Protein AF-A0A1A9I4U6-F1 (afdb_monomer_lite)

Structure (mmCIF, N/CA/C/O backbone):
data_AF-A0A1A9I4U6-F1
#
_entry.id   AF-A0A1A9I4U6-F1
#
loop_
_atom_site.group_PDB
_atom_site.id
_atom_site.type_symbol
_atom_site.label_atom_id
_atom_site.label_alt_id
_atom_site.label_comp_id
_atom_site.label_asym_id
_atom_site.label_entity_id
_atom_site.label_seq_id
_atom_site.pdbx_PDB_ins_code
_atom_site.Cartn_x
_atom_site.Cartn_y
_atom_site.Cartn_z
_atom_site.occupancy
_atom_site.B_iso_or_equiv
_atom_site.auth_seq_id
_atom_site.auth_comp_id
_atom_site.auth_asym_id
_atom_site.auth_atom_id
_atom_site.pdbx_PDB_model_num
ATOM 1 N N . MET A 1 1 ? 13.965 2.503 9.631 1.00 50.03 1 MET A N 1
ATOM 2 C CA . MET A 1 1 ? 12.720 1.796 9.249 1.00 50.03 1 MET A CA 1
ATOM 3 C C . MET A 1 1 ? 13.056 0.807 8.155 1.00 50.03 1 MET A C 1
ATOM 5 O O . MET A 1 1 ? 13.895 1.138 7.327 1.00 50.03 1 MET A O 1
ATOM 9 N N . ARG A 1 2 ? 12.484 -0.400 8.198 1.00 69.44 2 ARG A N 1
ATOM 10 C CA . ARG A 1 2 ? 12.848 -1.511 7.299 1.00 69.44 2 ARG A CA 1
ATOM 11 C C . ARG A 1 2 ? 12.410 -1.275 5.849 1.00 69.44 2 ARG A C 1
ATOM 13 O O . ARG A 1 2 ? 12.946 -1.911 4.957 1.00 69.44 2 ARG A O 1
ATOM 20 N N . GLU A 1 3 ? 11.491 -0.344 5.620 1.00 74.50 3 GLU A N 1
ATOM 21 C CA . GLU A 1 3 ? 10.859 -0.097 4.323 1.00 74.50 3 GLU A CA 1
ATOM 22 C C . GLU A 1 3 ? 11.519 1.031 3.512 1.00 74.50 3 GLU A C 1
ATOM 24 O O . GLU A 1 3 ? 11.165 1.230 2.357 1.00 74.50 3 GLU A O 1
ATOM 29 N N . GLY A 1 4 ? 12.433 1.814 4.102 1.00 86.38 4 GLY A N 1
ATOM 30 C CA . GLY A 1 4 ? 13.054 2.968 3.429 1.00 86.38 4 GLY A CA 1
ATOM 31 C C . GLY A 1 4 ? 12.103 4.142 3.129 1.00 86.38 4 GLY A C 1
ATOM 32 O O . GLY A 1 4 ? 12.479 5.070 2.421 1.00 86.38 4 GLY A O 1
ATOM 33 N N . ILE A 1 5 ? 10.879 4.128 3.671 1.00 87.25 5 ILE A N 1
ATOM 34 C CA . ILE A 1 5 ? 9.847 5.157 3.468 1.00 87.25 5 ILE A CA 1
ATOM 35 C C . ILE A 1 5 ? 9.658 5.950 4.767 1.00 87.25 5 ILE A C 1
ATOM 37 O O . ILE A 1 5 ? 9.568 5.369 5.848 1.00 87.25 5 ILE A O 1
ATOM 41 N N . ALA A 1 6 ? 9.568 7.279 4.670 1.00 91.81 6 ALA A N 1
A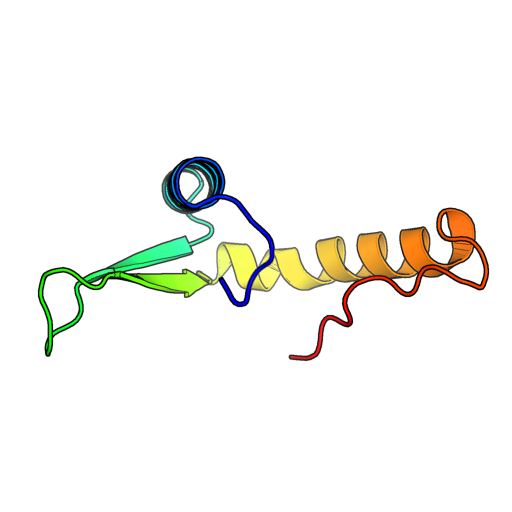TOM 42 C CA . ALA A 1 6 ? 9.247 8.132 5.814 1.00 91.81 6 ALA A CA 1
ATOM 43 C C . ALA A 1 6 ? 7.852 7.808 6.386 1.00 91.81 6 ALA A C 1
ATOM 45 O O . ALA A 1 6 ? 6.897 7.602 5.635 1.00 91.81 6 ALA A O 1
ATOM 46 N N . THR A 1 7 ? 7.709 7.807 7.715 1.00 90.06 7 THR A N 1
ATOM 47 C CA . THR A 1 7 ? 6.489 7.361 8.417 1.00 90.06 7 THR A CA 1
ATOM 48 C C . THR A 1 7 ? 5.220 8.074 7.956 1.00 90.06 7 THR A C 1
ATOM 50 O O . THR A 1 7 ? 4.178 7.446 7.790 1.00 90.06 7 THR A O 1
ATOM 53 N N . ASN A 1 8 ? 5.299 9.388 7.737 1.00 92.44 8 ASN A N 1
ATOM 54 C CA . ASN A 1 8 ? 4.174 10.205 7.282 1.00 92.44 8 ASN A CA 1
ATOM 55 C C . ASN A 1 8 ? 3.745 9.838 5.853 1.00 92.44 8 ASN A C 1
ATOM 57 O O . ASN A 1 8 ? 2.553 9.708 5.585 1.00 92.44 8 ASN A O 1
ATOM 61 N N . ILE A 1 9 ? 4.711 9.612 4.959 1.00 95.06 9 ILE A N 1
ATOM 62 C CA . ILE A 1 9 ? 4.460 9.179 3.581 1.00 95.06 9 ILE A CA 1
ATOM 63 C C . ILE A 1 9 ? 3.874 7.769 3.559 1.00 95.06 9 ILE A C 1
ATOM 65 O O . ILE A 1 9 ? 2.931 7.504 2.814 1.00 95.06 9 ILE A O 1
ATOM 69 N N . LEU A 1 10 ? 4.393 6.867 4.391 1.00 93.69 10 LEU A N 1
ATOM 70 C CA . LEU A 1 10 ? 3.850 5.520 4.519 1.00 93.69 10 LEU A CA 1
ATOM 71 C C . LEU A 1 10 ? 2.398 5.554 5.014 1.00 93.69 10 LEU A C 1
ATOM 73 O O . LEU A 1 10 ? 1.539 4.907 4.419 1.00 93.69 10 LEU A O 1
ATOM 77 N N . ALA A 1 11 ? 2.108 6.337 6.055 1.00 93.75 11 ALA A N 1
ATOM 78 C CA . ALA A 1 11 ? 0.759 6.474 6.598 1.00 93.75 11 ALA A CA 1
ATOM 79 C C . ALA A 1 11 ? -0.236 7.025 5.559 1.00 93.75 11 ALA A C 1
ATOM 81 O O . ALA A 1 11 ? -1.328 6.473 5.415 1.00 93.75 11 ALA A O 1
ATOM 82 N N . ASP A 1 12 ? 0.152 8.053 4.796 1.00 96.44 12 ASP A N 1
ATOM 83 C CA . ASP A 1 12 ? -0.664 8.606 3.706 1.00 96.44 12 ASP A CA 1
ATOM 84 C C . ASP A 1 12 ? -0.949 7.558 2.615 1.00 96.44 12 ASP A C 1
ATOM 86 O O . ASP A 1 12 ? -2.102 7.342 2.233 1.00 96.44 12 ASP A O 1
ATOM 90 N N . ARG A 1 13 ? 0.081 6.831 2.160 1.00 96.31 13 ARG A N 1
ATOM 91 C CA . ARG A 1 13 ? -0.062 5.782 1.135 1.00 96.31 13 ARG A CA 1
ATOM 92 C C . ARG A 1 13 ? -0.942 4.624 1.606 1.00 96.31 13 ARG A C 1
ATOM 94 O O . ARG A 1 13 ? -1.823 4.194 0.863 1.00 96.31 13 ARG A O 1
ATOM 101 N N . LEU A 1 14 ? -0.761 4.151 2.840 1.00 96.19 14 LEU A N 1
ATOM 102 C CA . LEU A 1 14 ? -1.617 3.117 3.433 1.00 96.19 14 LEU A CA 1
ATOM 103 C C . LEU A 1 14 ? -3.071 3.591 3.552 1.00 96.19 14 LEU A C 1
ATOM 105 O O . LEU A 1 14 ? -3.993 2.823 3.267 1.00 96.19 14 LEU A O 1
ATOM 109 N N . GLY A 1 15 ? -3.285 4.861 3.910 1.00 96.62 15 GLY A N 1
ATOM 110 C CA . GLY A 1 15 ? -4.607 5.486 3.936 1.00 96.62 15 GLY A CA 1
ATOM 111 C C . GLY A 1 15 ? -5.281 5.482 2.564 1.00 96.62 15 GLY A C 1
ATOM 112 O O . GLY A 1 15 ? -6.429 5.049 2.447 1.00 96.62 15 GLY A O 1
ATOM 113 N 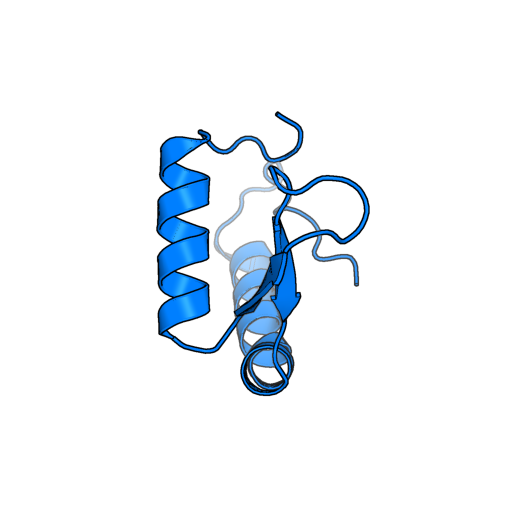N . LYS A 1 16 ? -4.554 5.877 1.512 1.00 97.44 16 LYS A N 1
ATOM 114 C CA . LYS A 1 16 ? -5.040 5.858 0.120 1.00 97.44 16 LYS A CA 1
ATOM 115 C C . LYS A 1 16 ? -5.402 4.448 -0.345 1.00 97.44 16 LYS A C 1
ATOM 117 O O . LYS A 1 16 ? -6.518 4.228 -0.802 1.00 97.44 16 LYS A O 1
ATOM 122 N N . LEU A 1 17 ? -4.512 3.475 -0.157 1.00 97.06 17 LEU A N 1
ATOM 123 C CA . LEU A 1 17 ? -4.766 2.083 -0.551 1.00 97.06 17 LEU A CA 1
ATOM 124 C C . LEU A 1 17 ? -5.949 1.461 0.208 1.00 97.06 17 LEU A C 1
ATOM 126 O O . LEU A 1 17 ? -6.717 0.682 -0.360 1.00 97.06 17 LEU A O 1
ATOM 130 N N . THR A 1 18 ? -6.134 1.829 1.477 1.00 97.69 18 THR A N 1
ATOM 131 C CA . THR A 1 18 ? -7.300 1.401 2.264 1.00 97.69 18 THR A CA 1
ATOM 132 C C . THR A 1 18 ? -8.588 2.045 1.740 1.00 97.69 18 THR A C 1
ATOM 134 O O . THR A 1 18 ? -9.593 1.355 1.577 1.00 97.69 18 THR A O 1
ATOM 137 N N . LYS A 1 19 ? -8.564 3.348 1.415 1.00 97.69 19 LYS A N 1
ATOM 138 C CA . LYS A 1 19 ? -9.709 4.080 0.841 1.00 97.69 19 LYS A CA 1
ATOM 139 C C . LYS A 1 19 ? -10.172 3.467 -0.485 1.00 97.69 19 LYS A C 1
ATOM 141 O O . LYS A 1 19 ? -11.370 3.287 -0.686 1.00 97.69 19 LYS A O 1
ATOM 146 N N . GLU A 1 20 ? -9.230 3.064 -1.334 1.00 97.38 20 GLU A N 1
ATOM 147 C CA . GLU A 1 20 ? -9.507 2.410 -2.622 1.00 97.38 20 GLU A CA 1
ATOM 148 C C . GLU A 1 20 ? -9.897 0.924 -2.503 1.00 97.38 20 GLU A C 1
ATOM 150 O O . GLU A 1 20 ? -10.101 0.239 -3.514 1.00 97.38 20 GLU A O 1
ATOM 155 N N . LYS A 1 21 ? -10.041 0.413 -1.271 1.00 96.94 21 LYS A N 1
ATOM 156 C CA . LYS A 1 21 ? -10.389 -0.980 -0.946 1.00 96.94 21 LYS A CA 1
ATOM 157 C C . LYS A 1 21 ? -9.370 -2.006 -1.453 1.00 96.94 21 LYS A C 1
ATOM 159 O O . LYS A 1 21 ? -9.726 -3.159 -1.691 1.00 96.94 21 LYS A O 1
ATOM 164 N N . LEU A 1 22 ? -8.112 -1.598 -1.615 1.00 97.31 22 LEU A N 1
ATOM 165 C CA . LEU A 1 22 ? -7.000 -2.497 -1.940 1.00 97.31 22 LEU A CA 1
ATOM 166 C C . LEU A 1 22 ? -6.409 -3.124 -0.673 1.00 97.31 22 LEU A C 1
ATOM 168 O O . LEU A 1 22 ? -5.982 -4.274 -0.687 1.00 97.31 22 LEU A O 1
ATOM 172 N N . LEU A 1 23 ? -6.444 -2.400 0.446 1.00 97.94 23 LEU A N 1
ATOM 173 C CA . LEU A 1 23 ? -6.026 -2.916 1.746 1.00 97.94 23 LEU A CA 1
ATOM 174 C C . LEU A 1 23 ? -7.183 -2.920 2.743 1.00 97.94 23 LEU A C 1
ATOM 176 O O . LEU A 1 23 ? -8.005 -2.005 2.776 1.00 97.94 23 LEU A O 1
ATOM 180 N N . GLN A 1 24 ? -7.203 -3.931 3.606 1.00 97.25 24 GLN A N 1
ATOM 181 C CA . GLN A 1 24 ? -7.998 -3.952 4.823 1.00 97.25 24 GLN A CA 1
ATOM 182 C C . GLN A 1 24 ? -7.110 -3.595 6.014 1.00 97.25 24 GLN A C 1
ATOM 184 O O . GLN A 1 24 ? -6.120 -4.272 6.290 1.00 97.25 24 GLN A O 1
ATOM 189 N N . ARG A 1 25 ? -7.504 -2.562 6.761 1.00 96.12 25 ARG A N 1
ATOM 190 C CA . ARG A 1 25 ? -6.870 -2.179 8.025 1.00 96.12 25 ARG A CA 1
ATOM 191 C C . ARG A 1 25 ? -7.529 -2.927 9.185 1.00 96.12 25 ARG A C 1
ATOM 193 O O . ARG A 1 25 ? -8.736 -2.810 9.383 1.00 96.12 25 ARG A O 1
ATOM 200 N N . ARG A 1 26 ? -6.743 -3.664 9.970 1.00 95.06 26 ARG A N 1
ATOM 201 C CA . ARG A 1 26 ? -7.181 -4.378 11.181 1.00 95.06 26 ARG A CA 1
ATOM 202 C C . ARG A 1 26 ? -6.371 -3.914 12.384 1.00 95.06 26 ARG A C 1
ATOM 204 O O . ARG A 1 26 ? -5.147 -3.861 12.321 1.00 95.06 26 ARG A O 1
ATOM 211 N N . GLN A 1 27 ? -7.040 -3.566 13.477 1.00 95.4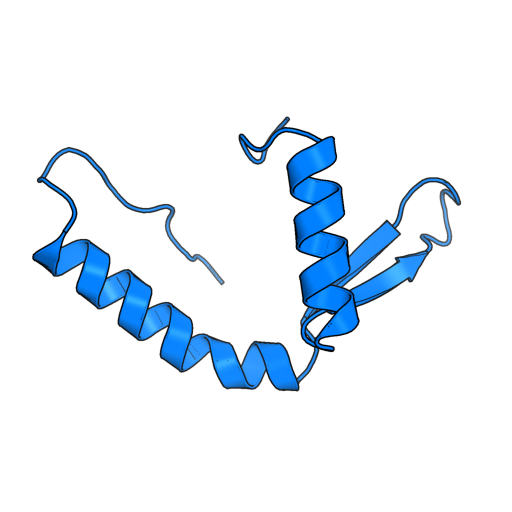4 27 GLN A N 1
ATOM 212 C CA . GLN A 1 27 ? -6.352 -3.254 14.729 1.00 95.44 27 GLN A CA 1
ATOM 213 C C . GLN A 1 27 ? -5.810 -4.546 15.351 1.00 95.44 27 GLN A C 1
ATOM 215 O O . GLN A 1 27 ? -6.492 -5.571 15.337 1.00 95.44 27 GLN A O 1
ATOM 220 N N . SER A 1 28 ? -4.583 -4.510 15.867 1.00 94.56 28 SER A N 1
ATOM 221 C CA . SER A 1 28 ? -3.996 -5.660 16.554 1.00 94.56 28 SER A CA 1
ATOM 222 C C . SER A 1 28 ? -4.739 -5.948 17.860 1.00 94.56 28 SER A C 1
ATOM 224 O O . SER A 1 28 ? -5.108 -5.032 18.599 1.00 94.56 28 SER A O 1
ATOM 226 N N . THR A 1 29 ? -4.938 -7.231 18.158 1.00 93.06 29 THR A N 1
ATOM 227 C CA . THR A 1 29 ? -5.562 -7.695 19.405 1.00 93.06 29 THR A CA 1
ATOM 228 C C . THR A 1 29 ? -4.609 -7.604 20.597 1.00 93.06 29 THR A C 1
ATOM 230 O O . THR A 1 29 ? -5.062 -7.433 21.724 1.00 93.06 29 THR A O 1
ATOM 233 N N . THR A 1 30 ? -3.297 -7.673 20.357 1.00 93.69 30 THR A N 1
ATOM 234 C CA . THR A 1 30 ? -2.261 -7.645 21.402 1.00 93.69 30 THR A CA 1
ATOM 235 C C . THR A 1 30 ? -1.834 -6.222 21.760 1.00 93.69 30 THR A C 1
ATOM 237 O O . THR A 1 30 ? -1.548 -5.937 22.919 1.00 93.69 30 THR A O 1
ATOM 240 N N . ASN A 1 31 ? -1.798 -5.307 20.786 1.00 93.19 31 ASN A N 1
ATOM 241 C CA . ASN A 1 31 ? -1.412 -3.916 21.016 1.00 93.19 31 ASN A CA 1
ATOM 242 C C . ASN A 1 31 ? -2.284 -2.956 20.201 1.00 93.19 31 ASN A C 1
ATOM 244 O O . ASN A 1 31 ? -2.155 -2.856 18.984 1.00 93.19 31 ASN A O 1
ATOM 248 N N . LYS A 1 32 ? -3.116 -2.169 20.888 1.00 91.19 32 LYS A N 1
ATOM 249 C CA . LYS A 1 32 ? -4.066 -1.238 20.260 1.00 91.19 32 LYS A CA 1
ATOM 250 C C . LYS A 1 32 ? -3.415 -0.125 19.427 1.00 91.19 32 LYS A C 1
ATOM 252 O O . LYS A 1 32 ? -4.118 0.484 18.621 1.00 91.19 32 LYS A O 1
ATOM 257 N N . LEU A 1 33 ? -2.119 0.141 19.605 1.00 91.88 33 LEU A N 1
ATOM 258 C CA . LEU A 1 33 ? -1.358 1.110 18.808 1.00 91.88 33 LEU A CA 1
ATOM 259 C C . LEU A 1 33 ? -0.912 0.544 17.451 1.00 91.88 33 LEU A C 1
ATOM 261 O O . LEU A 1 33 ? -0.513 1.304 16.571 1.00 91.88 33 LEU A O 1
ATOM 265 N N . ILE A 1 34 ? -0.983 -0.776 17.270 1.00 91.69 34 ILE A N 1
ATOM 266 C CA . ILE A 1 34 ? -0.543 -1.460 16.055 1.00 91.69 34 ILE A CA 1
ATOM 267 C C . ILE A 1 34 ? -1.745 -1.740 15.155 1.00 91.69 34 ILE A C 1
ATOM 269 O O . ILE A 1 34 ? -2.776 -2.260 15.588 1.00 91.69 34 ILE A O 1
ATOM 273 N N . TYR A 1 35 ? -1.581 -1.432 13.871 1.00 94.50 35 TYR A N 1
ATOM 274 C CA . TYR A 1 35 ? -2.525 -1.783 12.817 1.00 94.50 35 TYR A CA 1
ATOM 275 C C . TYR A 1 35 ? -1.840 -2.680 11.792 1.00 94.50 35 TYR A C 1
ATOM 277 O O . TYR A 1 35 ? -0.753 -2.367 11.312 1.00 94.50 35 TYR A O 1
ATOM 285 N N . HIS A 1 36 ? -2.506 -3.770 11.436 1.00 94.94 36 HIS A N 1
ATOM 286 C CA . HIS A 1 36 ? -2.117 -4.654 10.349 1.00 94.94 36 HIS A CA 1
ATOM 287 C C . HIS A 1 36 ? -2.883 -4.263 9.087 1.00 94.94 36 HIS A C 1
ATOM 289 O O . HIS A 1 36 ? -4.089 -4.013 9.137 1.00 94.94 36 HIS A O 1
ATOM 295 N N . TYR A 1 37 ? -2.184 -4.225 7.959 1.00 95.88 37 TYR A N 1
ATOM 296 C CA . TYR A 1 37 ? -2.773 -3.977 6.649 1.00 95.88 37 TYR A CA 1
ATOM 297 C C . TYR A 1 37 ? -2.634 -5.245 5.818 1.00 95.88 37 TYR A C 1
ATOM 299 O O . TYR A 1 37 ? -1.525 -5.745 5.652 1.00 95.88 37 TYR A O 1
ATOM 307 N N . LEU A 1 38 ? -3.754 -5.776 5.333 1.00 96.12 38 LEU A N 1
ATOM 308 C CA . LEU A 1 38 ? -3.787 -6.995 4.524 1.00 96.12 38 LEU A CA 1
ATOM 309 C C . LEU A 1 38 ? -4.368 -6.695 3.140 1.00 96.12 38 LEU A C 1
ATOM 311 O O . LEU A 1 38 ? -5.299 -5.889 3.059 1.00 96.12 38 LEU A O 1
ATOM 315 N N . PRO A 1 39 ? -3.870 -7.327 2.064 1.00 96.69 39 PRO A N 1
ATOM 316 C CA . PRO A 1 39 ? -4.470 -7.193 0.744 1.00 96.69 39 PRO A CA 1
ATOM 317 C C . PRO A 1 39 ? -5.898 -7.744 0.737 1.00 96.69 39 PRO A C 1
ATOM 319 O O . PRO A 1 39 ? -6.204 -8.751 1.376 1.00 96.69 39 PRO A O 1
ATOM 322 N N . THR A 1 40 ? -6.785 -7.062 0.018 1.00 97.81 40 THR A N 1
ATOM 323 C CA . THR A 1 40 ? -8.123 -7.573 -0.302 1.00 97.81 40 THR A CA 1
ATOM 324 C C . THR A 1 40 ? -8.069 -8.429 -1.565 1.00 97.81 40 THR A C 1
ATOM 326 O O . THR A 1 40 ? -7.090 -8.371 -2.307 1.00 97.81 40 THR A O 1
ATOM 329 N N . GLN A 1 41 ? -9.148 -9.155 -1.874 1.00 97.44 41 GLN A N 1
ATOM 330 C CA . GLN A 1 41 ? -9.240 -9.880 -3.146 1.00 97.44 41 GLN A CA 1
ATOM 331 C C . GLN A 1 41 ? -9.025 -8.947 -4.350 1.00 97.44 41 GLN A C 1
ATOM 333 O O . GLN A 1 41 ? -8.223 -9.260 -5.215 1.00 97.44 41 GLN A O 1
ATOM 338 N N . LYS A 1 42 ? -9.605 -7.736 -4.327 1.00 96.88 42 LYS A N 1
ATOM 339 C CA . LYS A 1 42 ? -9.393 -6.708 -5.362 1.00 96.88 42 LYS A CA 1
ATOM 340 C C . LYS A 1 42 ? -7.909 -6.376 -5.573 1.00 96.88 42 LYS A C 1
ATOM 342 O O . LYS A 1 42 ? -7.498 -6.114 -6.698 1.00 96.88 42 LYS A O 1
ATOM 347 N N . ALA A 1 43 ? -7.111 -6.334 -4.504 1.00 96.69 43 ALA A N 1
ATOM 348 C CA . ALA A 1 43 ? -5.674 -6.106 -4.628 1.00 96.69 43 ALA A CA 1
ATOM 349 C C . ALA A 1 43 ? -4.925 -7.336 -5.143 1.00 96.69 43 ALA A C 1
ATOM 351 O O . ALA A 1 43 ? -3.998 -7.172 -5.929 1.00 96.69 43 ALA A O 1
ATOM 352 N N . LEU A 1 44 ? -5.330 -8.542 -4.735 1.00 96.56 44 LEU A N 1
ATOM 353 C CA . LEU A 1 44 ? -4.759 -9.787 -5.252 1.00 96.56 44 LEU A CA 1
ATOM 354 C C . LEU A 1 44 ? -5.025 -9.941 -6.754 1.00 96.56 44 LEU A C 1
ATOM 356 O O . LEU A 1 44 ? -4.107 -10.267 -7.499 1.00 96.56 44 LEU A O 1
ATOM 360 N N . ASP A 1 45 ? -6.232 -9.609 -7.209 1.00 97.00 45 ASP A N 1
ATOM 361 C CA . ASP A 1 45 ? -6.610 -9.632 -8.626 1.00 97.00 45 ASP A CA 1
ATOM 362 C C . ASP A 1 45 ? -5.798 -8.624 -9.463 1.00 97.00 45 ASP A C 1
ATOM 364 O O . ASP A 1 45 ? -5.612 -8.810 -10.663 1.00 97.00 45 ASP A O 1
ATOM 368 N N . LEU A 1 46 ? -5.285 -7.558 -8.833 1.00 95.69 46 LEU A N 1
ATOM 369 C CA . LEU A 1 46 ? -4.437 -6.545 -9.469 1.00 95.69 46 LEU A CA 1
ATOM 370 C C . LEU A 1 46 ? -2.954 -6.958 -9.538 1.00 95.69 46 LEU A C 1
ATOM 372 O O . LEU A 1 46 ? -2.200 -6.388 -10.330 1.00 95.69 46 LEU A O 1
ATOM 376 N N . LEU A 1 47 ? -2.519 -7.940 -8.740 1.00 93.44 47 LEU A N 1
ATOM 377 C CA . LEU A 1 47 ? -1.112 -8.350 -8.668 1.00 93.44 47 LEU A CA 1
ATOM 378 C C . LEU A 1 47 ? -0.497 -8.727 -10.021 1.00 93.44 47 LEU A C 1
ATOM 380 O O . LEU A 1 47 ? 0.634 -8.295 -10.246 1.00 93.44 47 LEU A O 1
ATOM 384 N N . PRO A 1 48 ? -1.173 -9.467 -10.926 1.00 94.81 48 PRO A N 1
ATOM 385 C CA . PRO A 1 48 ? -0.591 -9.802 -12.223 1.00 94.81 48 PRO A CA 1
ATOM 386 C C . PRO A 1 48 ? -0.190 -8.551 -13.010 1.00 94.81 48 PRO A C 1
ATOM 388 O O . PRO A 1 48 ? 0.932 -8.463 -13.483 1.00 94.81 48 PRO A O 1
ATOM 391 N N . VAL A 1 49 ? -1.045 -7.526 -13.052 1.00 95.88 49 VAL A N 1
ATOM 392 C CA . VAL A 1 49 ? -0.764 -6.275 -13.780 1.00 95.88 49 VAL A CA 1
ATOM 393 C C . VAL A 1 49 ? 0.422 -5.523 -13.174 1.00 95.88 49 VAL A C 1
ATOM 395 O O . VAL A 1 49 ? 1.272 -5.006 -13.896 1.00 95.88 49 VAL A O 1
ATOM 398 N N . VAL A 1 50 ? 0.494 -5.459 -11.842 1.00 93.56 50 VAL A N 1
ATOM 399 C CA . VAL A 1 50 ? 1.610 -4.803 -11.140 1.00 93.56 50 VAL A CA 1
ATOM 400 C C . VAL A 1 50 ? 2.919 -5.557 -11.370 1.00 93.56 50 VAL A C 1
ATOM 402 O O . VAL A 1 50 ? 3.958 -4.917 -11.518 1.00 93.56 50 VAL A O 1
ATOM 405 N N . ARG A 1 51 ? 2.872 -6.894 -11.421 1.00 92.50 51 ARG A N 1
ATOM 406 C CA . ARG A 1 51 ? 4.029 -7.744 -11.714 1.00 92.50 51 ARG A CA 1
ATOM 407 C C . ARG A 1 51 ? 4.538 -7.518 -13.133 1.00 92.50 51 ARG A C 1
ATOM 409 O O . ARG A 1 51 ? 5.705 -7.191 -13.277 1.00 92.50 51 ARG A O 1
ATOM 416 N N . GLU A 1 52 ? 3.666 -7.573 -14.136 1.00 93.88 52 GLU A N 1
ATOM 417 C CA . GLU A 1 52 ? 4.058 -7.315 -15.530 1.00 93.88 52 GLU A CA 1
ATOM 418 C C . GLU A 1 52 ? 4.679 -5.920 -15.698 1.00 93.88 52 GLU A C 1
ATOM 420 O O . GLU A 1 52 ? 5.686 -5.754 -16.381 1.00 93.88 52 GLU A O 1
ATOM 425 N N . LEU A 1 53 ? 4.122 -4.903 -15.027 1.00 92.25 53 LEU A N 1
ATOM 426 C CA . LEU A 1 53 ? 4.697 -3.558 -15.042 1.00 92.25 53 LEU A CA 1
ATOM 427 C C . LEU A 1 53 ? 6.088 -3.517 -14.391 1.00 92.25 53 LEU A C 1
ATOM 429 O O . LEU A 1 53 ? 6.980 -2.829 -14.889 1.00 92.25 53 LEU A O 1
ATOM 433 N N . ALA A 1 54 ? 6.269 -4.230 -13.277 1.00 88.88 54 ALA A N 1
ATOM 434 C CA . ALA A 1 54 ? 7.552 -4.324 -12.594 1.00 88.88 54 ALA A CA 1
ATOM 435 C C . ALA A 1 54 ? 8.599 -5.024 -13.473 1.00 88.88 54 ALA A C 1
ATOM 437 O O . ALA A 1 54 ? 9.696 -4.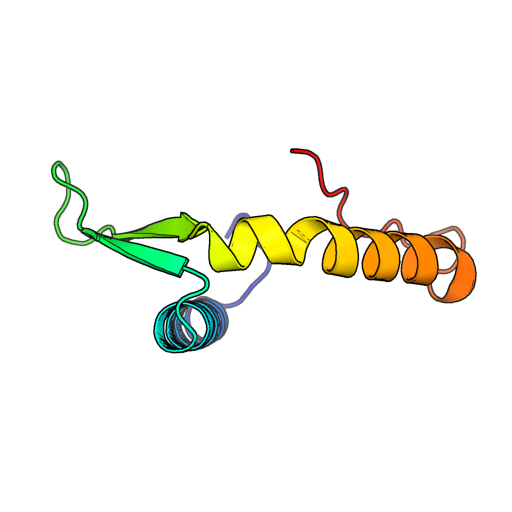487 -13.634 1.00 88.88 54 ALA A O 1
ATOM 438 N N . ASP A 1 55 ? 8.243 -6.147 -14.093 1.00 89.44 55 ASP A N 1
ATOM 439 C CA . ASP A 1 55 ? 9.127 -6.921 -14.968 1.00 89.44 55 ASP A CA 1
ATOM 440 C C . ASP A 1 55 ? 9.517 -6.101 -16.208 1.00 89.44 55 ASP A C 1
ATOM 442 O O . ASP A 1 55 ? 10.702 -5.900 -16.470 1.00 89.44 55 ASP A O 1
ATOM 446 N N . TRP A 1 56 ? 8.547 -5.475 -16.883 1.00 92.88 56 TRP A N 1
ATOM 447 C CA . TRP A 1 56 ? 8.827 -4.565 -17.999 1.00 92.88 56 TRP A CA 1
ATOM 448 C C . TRP A 1 56 ? 9.758 -3.415 -17.590 1.00 92.88 56 TRP A C 1
ATOM 450 O O . TRP A 1 56 ? 10.699 -3.072 -18.307 1.00 92.88 56 TRP A O 1
ATOM 460 N N . SER A 1 57 ? 9.529 -2.812 -16.419 1.00 90.56 57 SER A N 1
ATOM 461 C CA . SER A 1 57 ? 10.397 -1.735 -15.939 1.00 90.56 57 SER A CA 1
ATOM 462 C C . SER A 1 57 ? 11.816 -2.231 -15.658 1.00 90.56 57 SER A C 1
ATOM 464 O O . SER A 1 57 ? 12.767 -1.530 -16.003 1.00 90.56 57 SER A O 1
ATOM 466 N N . SER A 1 58 ? 11.963 -3.444 -15.110 1.00 87.56 58 SER A N 1
ATOM 467 C CA . SER A 1 58 ? 13.248 -4.127 -14.907 1.00 87.56 58 SER A CA 1
ATOM 468 C C . SER A 1 58 ? 14.028 -4.249 -16.210 1.00 87.56 58 SER A C 1
ATOM 470 O O . SER A 1 58 ? 15.212 -3.922 -16.246 1.00 87.56 58 SER A O 1
ATOM 472 N N . ASP A 1 59 ? 13.357 -4.665 -17.281 1.00 87.75 59 ASP A N 1
ATOM 473 C CA . ASP A 1 59 ? 14.001 -4.949 -18.564 1.00 87.75 59 ASP A CA 1
ATOM 474 C C . ASP A 1 59 ? 14.355 -3.685 -19.358 1.00 87.75 59 ASP A C 1
ATOM 476 O O . ASP A 1 59 ? 15.312 -3.686 -20.138 1.00 87.75 59 ASP A O 1
ATOM 480 N N . HIS A 1 60 ? 13.598 -2.599 -19.170 1.00 90.31 60 HIS A N 1
ATOM 481 C CA . HIS A 1 60 ? 13.678 -1.425 -20.042 1.00 90.31 60 HIS A CA 1
ATOM 482 C C . HIS A 1 60 ? 14.103 -0.121 -19.363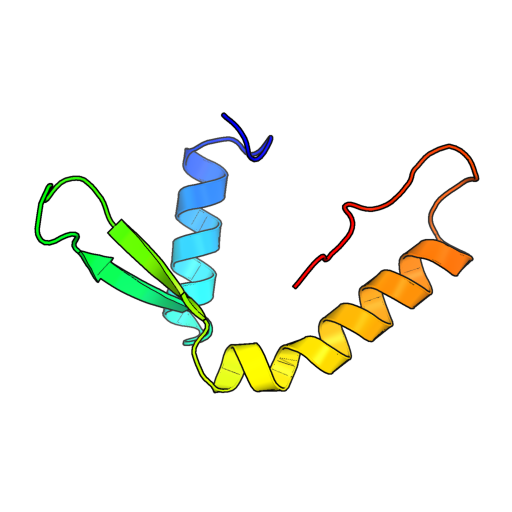 1.00 90.31 60 HIS A C 1
ATOM 484 O O . HIS A 1 60 ? 14.628 0.760 -20.047 1.00 90.31 60 HIS A O 1
ATOM 490 N N . LEU A 1 61 ? 13.866 0.045 -18.059 1.00 85.75 61 LEU A N 1
ATOM 49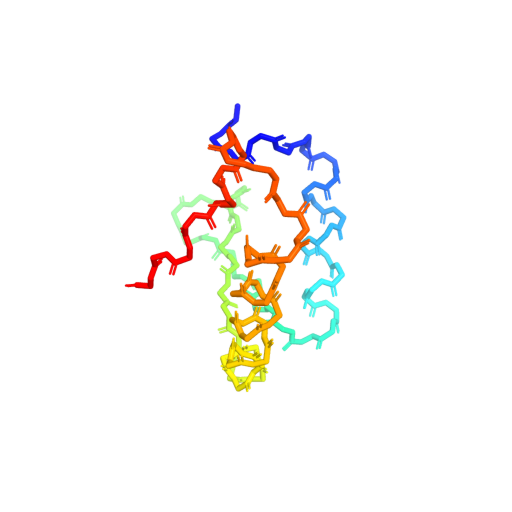1 C CA . LEU A 1 61 ? 14.084 1.318 -17.358 1.00 85.75 61 LEU A CA 1
ATOM 492 C C . LEU A 1 61 ? 15.272 1.295 -16.399 1.00 85.75 61 LEU A C 1
ATOM 494 O O . LEU A 1 61 ? 15.900 2.336 -16.206 1.00 85.75 61 LEU A O 1
ATOM 498 N N . PHE A 1 62 ? 15.597 0.147 -15.808 1.00 78.88 62 PHE A N 1
ATOM 499 C CA . PHE A 1 62 ? 16.715 0.062 -14.875 1.00 78.88 62 PHE A CA 1
ATOM 500 C C . PHE A 1 62 ? 18.029 -0.254 -15.599 1.00 78.88 62 PHE A C 1
ATOM 502 O O . PHE A 1 62 ? 18.130 -1.170 -16.415 1.00 78.88 62 PHE A O 1
ATOM 509 N N . GLY A 1 63 ? 19.082 0.507 -15.292 1.00 66.44 63 GLY A N 1
ATOM 510 C CA . GLY A 1 63 ? 20.434 0.166 -15.738 1.00 66.44 63 GLY A CA 1
ATOM 511 C C . GLY A 1 63 ? 20.961 -1.071 -15.000 1.00 66.44 63 GLY A C 1
ATOM 512 O O . GLY A 1 63 ? 20.530 -1.355 -13.888 1.00 66.44 63 GLY A O 1
ATOM 513 N N . LYS A 1 64 ? 21.975 -1.764 -15.550 1.00 60.25 64 LYS A N 1
ATOM 514 C CA . LYS A 1 64 ? 22.623 -2.984 -14.987 1.00 60.25 64 LYS A CA 1
ATOM 515 C C . LYS A 1 64 ? 23.064 -2.926 -13.500 1.00 60.25 64 LYS A C 1
ATOM 517 O O . LYS A 1 64 ? 23.575 -3.919 -12.993 1.00 60.25 64 LYS A O 1
ATOM 522 N N . LYS A 1 65 ? 22.940 -1.784 -12.815 1.00 56.84 65 LYS A N 1
ATOM 523 C CA . LYS A 1 65 ? 23.298 -1.568 -11.403 1.00 56.84 65 LYS A CA 1
ATOM 524 C C . LYS A 1 65 ? 22.106 -1.307 -10.472 1.00 56.84 65 LYS A C 1
ATOM 526 O O . LYS A 1 65 ? 22.323 -1.175 -9.272 1.00 56.84 65 LYS A O 1
ATOM 531 N N . GLU A 1 66 ? 20.882 -1.238 -10.985 1.00 57.47 66 GLU A N 1
ATOM 532 C CA . GLU A 1 66 ? 19.687 -0.943 -10.194 1.00 57.47 66 GLU A CA 1
ATOM 533 C C . GLU A 1 66 ? 18.732 -2.131 -10.284 1.00 57.47 66 GLU A C 1
ATOM 535 O O . GLU A 1 66 ? 17.922 -2.231 -11.193 1.00 57.47 66 GLU A O 1
ATOM 540 N N . THR A 1 67 ? 18.852 -3.090 -9.368 1.00 53.78 67 THR A N 1
ATOM 541 C CA . THR A 1 67 ? 17.879 -4.184 -9.305 1.00 53.78 67 THR A CA 1
ATOM 542 C C . THR A 1 67 ? 16.618 -3.661 -8.616 1.00 53.78 67 THR A C 1
ATOM 544 O O . THR A 1 67 ? 16.718 -3.233 -7.458 1.00 53.78 67 THR A O 1
ATOM 547 N N . PRO A 1 68 ? 15.437 -3.680 -9.261 1.00 57.25 68 PRO A N 1
ATOM 548 C CA . PRO A 1 68 ? 14.203 -3.335 -8.575 1.00 57.25 68 PRO A CA 1
ATOM 549 C C . PRO A 1 68 ? 13.981 -4.273 -7.384 1.00 57.25 68 PRO A C 1
ATOM 551 O O . PRO A 1 68 ? 14.422 -5.426 -7.377 1.00 57.25 68 PRO A O 1
ATOM 554 N N . ALA A 1 69 ? 13.317 -3.760 -6.344 1.00 61.12 69 ALA A N 1
ATOM 555 C CA . ALA A 1 69 ? 12.984 -4.544 -5.162 1.00 61.12 69 ALA A CA 1
ATOM 556 C C . ALA A 1 69 ? 12.239 -5.816 -5.590 1.00 61.12 69 ALA A C 1
ATOM 558 O O . ALA A 1 69 ? 11.153 -5.749 -6.167 1.00 61.12 69 ALA A O 1
ATOM 559 N N . LYS A 1 70 ? 12.857 -6.970 -5.338 1.00 57.00 70 LYS A N 1
ATOM 560 C CA . LYS A 1 70 ? 12.352 -8.263 -5.789 1.00 57.00 70 LYS A CA 1
ATOM 561 C C . LYS A 1 70 ? 11.013 -8.542 -5.101 1.00 57.00 70 LYS A C 1
ATOM 563 O O . LYS A 1 70 ? 10.952 -8.632 -3.875 1.00 57.00 70 LYS A O 1
ATOM 568 N N . LEU A 1 71 ? 9.941 -8.634 -5.888 1.00 56.38 71 LEU A N 1
ATOM 569 C CA . LEU A 1 71 ? 8.602 -9.017 -5.430 1.00 56.38 71 LEU A CA 1
ATOM 570 C C . LEU A 1 71 ? 8.566 -10.536 -5.189 1.00 56.38 71 LEU A C 1
ATOM 572 O O . LEU A 1 71 ? 8.035 -11.300 -6.000 1.00 56.38 71 LEU A O 1
ATOM 576 N N . GLU A 1 72 ? 9.188 -10.965 -4.092 1.00 54.38 72 GLU A N 1
ATOM 577 C CA . GLU A 1 72 ? 9.074 -12.325 -3.554 1.00 54.38 72 GLU A CA 1
ATOM 578 C C . GLU A 1 72 ? 7.697 -12.436 -2.864 1.00 54.38 72 GLU A C 1
ATOM 580 O O . GLU A 1 72 ? 7.390 -11.640 -1.971 1.00 54.38 72 GLU A O 1
ATOM 585 N N . LEU A 1 73 ? 6.845 -13.356 -3.336 1.00 48.16 73 LEU A N 1
ATOM 586 C CA . LEU A 1 73 ? 5.551 -13.705 -2.728 1.00 48.16 73 LEU A CA 1
ATOM 587 C C . LEU A 1 73 ? 5.718 -14.911 -1.803 1.00 48.16 73 LEU A C 1
ATOM 589 O O . LEU A 1 73 ? 6.406 -15.864 -2.232 1.00 48.16 73 LEU A O 1
#

pLDDT: mean 87.07, std 14.5, range [48.16, 97.94]

Sequence (73 aa):
MREGIATNILADRLGKLTKEKLLQRRQSTTNKLIYHYLPTQKALDLLPVVRELADWSSDHLFGKKETPAKLEL

Organism: NCBI:txid1176587

Secondary structure (DSSP, 8-state):
-TTSS-HHHHHHHHHHHHHTTSEEEEE-SS-TT-EEEEE-HHHHHHHHHHHHHHHHHHHHTS-TT--------

InterPro domains:
  IPR002577 Helix-turn-helix, HxlR type [PF01638] (4-61)
  IPR036388 Winged helix-like DNA-binding domain superfamily [G3DSA:1.10.10.10] (1-72)
  IPR036390 Winged helix DNA-binding domain superfamily [SSF46785] (4-65)

Foldseek 3Di:
DVPPDDPVRVVVVLVVCVVVVQWDWDQDPVDRVDIDIDGDVVNVVCVVVVVVVLVVCQVPPDDPPDHPDDPDD

Radius of gyration: 15.05 Å; chains: 1; bounding box: 34×24×41 Å